Protein AF-A0A2K3KIL2-F1 (afdb_monomer)

Secondary structure (DSSP, 8-state):
-HHHHHHHHHHHHHHHHS--TT--SS---PPPEEEEES-HHHHHHHHHHHHHTT-STTS-EEEEE-BTTB-SSPTT-EEEEEEES-GGGSS-HHHHHHHHHHHEEEEEEEEEE-PPPP--GGGS--

Foldseek 3Di:
DVVLVVVVVVVVVVVVVDDDPDDPPPPPPQAADEDEDQDVVVLVVVVVVCVVVVHCPVVNYHYYNDALLDDPAAFQQDLEDEDAQCLVVHPDSVSNVVSRNRNHHVNRYYYYHHDDDDPDPVPPVD

Sequence (126 aa):
GDVAFRILDNINRVKQRGLPDGFNDALESETRIYVCDINPNMLNVGKQRAAAKGYGEDGSLVWVEGNAESLSFQNESMDGYTIAFGIRNVTHIEKVLSEAHRVLKHGGRFLCLELSHVSLPIFKEL

Nearest PDB structures (foldseek):
  2yr0-assembly2_B  TM=9.482E-01  e=9.061E-05  Thermus thermophilus HB8
  1vl5-assembly4_D  TM=9.258E-01  e=1.415E-04  Halalkalibacterium halodurans C-125
  5fcd-assembly1_A  TM=8.485E-01  e=4.449E-04  Escherichia coli
  5fcd-assembly2_B  TM=8.556E-01  e=6.117E-04  Escherichia coli
  3dlc-assembly1_A  TM=9.142E-01  e=2.050E-03  Methanococcus maripaludis

pLDDT: mean 88.23, std 14.02, range [46.03, 98.69]

Solvent-accessible surface area (backbone atoms only — not comparable to full-atom values): 7834 Å² total; per-residue (Å²): 95,71,69,59,53,5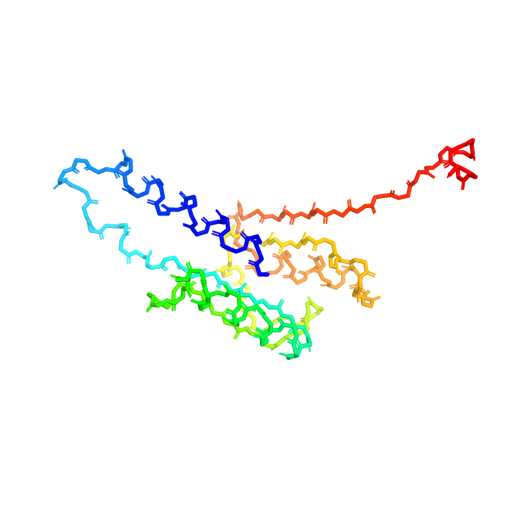5,52,50,54,52,52,55,52,48,57,75,70,63,77,75,100,78,72,71,89,82,71,73,71,78,66,74,45,78,48,70,36,71,46,64,67,59,50,52,56,37,52,53,56,29,55,77,69,72,47,50,86,86,60,35,54,43,80,39,78,39,45,66,63,61,57,99,62,56,68,51,67,31,66,63,46,78,45,66,76,46,65,85,78,49,94,51,55,68,41,30,54,50,39,53,56,44,26,30,26,92,92,35,46,80,46,78,46,72,90,78,83,74,84,52,74,85,66,67,81,112

Structure (mmCIF, N/CA/C/O backbone):
data_AF-A0A2K3KIL2-F1
#
_entry.id   AF-A0A2K3KIL2-F1
#
loop_
_atom_site.group_PDB
_atom_site.id
_atom_site.type_symbol
_atom_site.label_atom_id
_atom_site.label_alt_id
_atom_site.label_comp_id
_atom_site.label_asym_id
_atom_site.label_entity_id
_atom_site.label_seq_id
_atom_site.pdbx_PDB_ins_code
_atom_site.Cartn_x
_atom_site.Cartn_y
_atom_site.Cartn_z
_atom_site.occupancy
_atom_site.B_iso_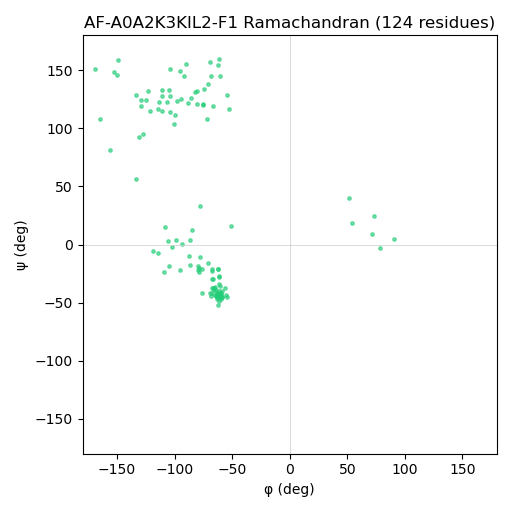or_equiv
_atom_site.auth_seq_id
_atom_site.auth_comp_id
_atom_site.auth_asym_id
_atom_site.auth_atom_id
_atom_site.pdbx_PDB_model_num
ATOM 1 N N . GLY A 1 1 ? -3.772 -3.758 -4.779 1.00 78.75 1 GLY A N 1
ATOM 2 C CA . GLY A 1 1 ? -5.123 -4.351 -4.706 1.00 78.75 1 GLY A CA 1
ATOM 3 C C . GLY A 1 1 ? -5.143 -5.606 -3.855 1.00 78.75 1 GLY A C 1
ATOM 4 O O . GLY A 1 1 ? -5.579 -5.542 -2.719 1.00 78.75 1 GLY A O 1
ATOM 5 N N . ASP A 1 2 ? -4.630 -6.730 -4.357 1.00 88.56 2 ASP A N 1
ATOM 6 C CA . ASP A 1 2 ? -4.844 -8.039 -3.711 1.00 88.56 2 ASP A CA 1
ATOM 7 C C . ASP A 1 2 ? -4.291 -8.165 -2.280 1.00 88.56 2 ASP A C 1
ATOM 9 O O . ASP A 1 2 ? -4.927 -8.797 -1.439 1.00 88.56 2 ASP A O 1
ATOM 13 N N . VAL A 1 3 ? -3.160 -7.518 -1.967 1.00 93.06 3 VAL A N 1
ATOM 14 C CA . VAL A 1 3 ? -2.632 -7.456 -0.589 1.00 93.06 3 VAL A CA 1
ATOM 15 C C . VAL A 1 3 ? -3.641 -6.799 0.361 1.00 93.06 3 VAL A C 1
ATOM 17 O O . VAL A 1 3 ? -3.889 -7.328 1.440 1.00 93.06 3 VAL A O 1
ATOM 20 N N . ALA A 1 4 ? -4.285 -5.704 -0.059 1.00 93.81 4 ALA A N 1
ATOM 21 C CA . ALA A 1 4 ? -5.291 -5.008 0.745 1.00 93.81 4 ALA A CA 1
ATOM 22 C C . ALA A 1 4 ? -6.507 -5.900 1.034 1.00 93.81 4 ALA A C 1
ATOM 24 O O . ALA A 1 4 ? -6.968 -5.951 2.170 1.00 93.81 4 ALA A O 1
ATOM 25 N N . PHE A 1 5 ? -6.973 -6.662 0.039 1.00 94.06 5 PHE A N 1
ATOM 26 C CA . PHE A 1 5 ? -8.083 -7.608 0.210 1.00 94.06 5 PHE A CA 1
ATOM 27 C C . PHE A 1 5 ? -7.749 -8.687 1.246 1.00 94.06 5 PHE A C 1
ATOM 29 O O . PHE A 1 5 ? -8.534 -8.943 2.151 1.00 94.06 5 PHE A O 1
ATOM 36 N N . ARG A 1 6 ? -6.541 -9.262 1.178 1.00 93.19 6 ARG A N 1
ATOM 37 C CA . ARG A 1 6 ? -6.082 -10.276 2.142 1.00 93.19 6 ARG A CA 1
ATOM 38 C C . ARG A 1 6 ? -5.927 -9.725 3.558 1.00 93.19 6 ARG A C 1
ATOM 40 O O . ARG A 1 6 ? -6.209 -10.438 4.518 1.00 93.19 6 ARG A O 1
ATOM 47 N N . ILE A 1 7 ? -5.469 -8.480 3.692 1.00 91.94 7 ILE A N 1
ATOM 48 C CA . ILE A 1 7 ? -5.398 -7.800 4.990 1.00 91.94 7 ILE A CA 1
ATOM 49 C C . ILE A 1 7 ? -6.811 -7.632 5.556 1.00 91.94 7 ILE A C 1
ATOM 51 O O . ILE A 1 7 ? -7.042 -7.994 6.708 1.00 91.94 7 ILE A O 1
ATOM 55 N N . LEU A 1 8 ? -7.757 -7.162 4.742 1.00 90.62 8 LEU A N 1
ATOM 56 C CA . LEU A 1 8 ? -9.147 -6.966 5.148 1.00 90.62 8 LEU A CA 1
ATOM 57 C C . LEU A 1 8 ? -9.827 -8.281 5.559 1.00 90.62 8 LEU A C 1
ATOM 59 O O . LEU A 1 8 ? -10.420 -8.346 6.634 1.00 90.62 8 LEU A O 1
ATOM 63 N N . ASP A 1 9 ? -9.659 -9.353 4.778 1.00 91.25 9 ASP A N 1
ATOM 64 C CA . ASP A 1 9 ? -10.141 -10.698 5.126 1.00 91.25 9 ASP A CA 1
ATOM 65 C C . ASP A 1 9 ? -9.625 -11.141 6.499 1.00 91.25 9 ASP A C 1
ATOM 67 O O . ASP A 1 9 ? -10.365 -11.687 7.319 1.00 91.25 9 ASP A O 1
ATOM 71 N N . ASN A 1 10 ? -8.333 -10.917 6.755 1.00 89.81 10 ASN A N 1
ATOM 72 C CA . ASN A 1 10 ? -7.709 -11.315 8.007 1.00 89.81 10 ASN A CA 1
ATOM 73 C C . ASN A 1 10 ? -8.252 -10.504 9.189 1.00 89.81 10 ASN A C 1
ATOM 75 O O . ASN A 1 10 ? -8.541 -11.078 10.236 1.00 89.81 10 ASN A O 1
ATOM 79 N N . ILE A 1 11 ? -8.445 -9.195 9.017 1.00 87.00 11 ILE A N 1
ATOM 80 C CA . ILE A 1 11 ? -9.036 -8.325 10.042 1.00 87.00 11 ILE A CA 1
ATOM 81 C C . ILE A 1 11 ? -10.462 -8.775 10.364 1.00 87.00 11 ILE A C 1
ATOM 83 O O . ILE A 1 11 ? -10.781 -8.994 11.532 1.00 87.00 11 ILE A O 1
ATOM 87 N N . ASN A 1 12 ? -11.291 -9.006 9.345 1.00 85.50 12 ASN A N 1
ATOM 88 C CA . ASN A 1 12 ? -12.669 -9.463 9.524 1.00 85.50 12 ASN A CA 1
ATOM 89 C C . ASN A 1 12 ? -12.728 -10.830 10.219 1.00 85.50 12 ASN A C 1
ATOM 91 O O . ASN A 1 12 ? -13.530 -11.037 11.129 1.00 85.50 12 ASN A O 1
ATOM 95 N N . ARG A 1 13 ? -11.818 -11.745 9.871 1.00 86.69 13 ARG A N 1
ATOM 96 C CA . ARG A 1 13 ? -11.691 -13.048 10.534 1.00 86.69 13 ARG A CA 1
ATOM 97 C C . ARG A 1 13 ? -11.278 -12.928 12.002 1.00 86.69 13 ARG A C 1
ATOM 99 O O . ARG A 1 13 ? -11.747 -13.714 12.820 1.00 86.69 13 ARG A O 1
ATOM 106 N N . VAL A 1 14 ? -10.382 -12.001 12.343 1.00 83.25 14 VAL A N 1
ATOM 107 C CA . VAL A 1 14 ? -9.965 -11.763 13.736 1.00 83.25 14 VAL A CA 1
ATOM 108 C C . VAL A 1 14 ? -11.116 -11.163 14.542 1.00 83.25 14 VAL A C 1
ATOM 110 O O . VAL A 1 14 ? -11.402 -11.679 15.621 1.00 83.25 14 VAL A O 1
ATOM 113 N N . LYS A 1 15 ? -11.837 -10.174 13.992 1.00 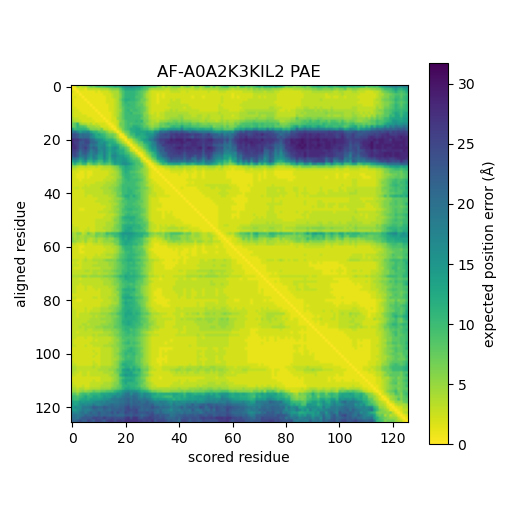79.25 15 LYS A N 1
ATOM 114 C CA . LYS A 1 15 ? -13.045 -9.601 14.614 1.00 79.25 15 LYS A CA 1
ATOM 115 C C . LYS A 1 15 ? -14.095 -10.673 14.922 1.00 79.25 15 LYS A C 1
ATOM 117 O O . LYS A 1 15 ? -14.621 -10.715 16.024 1.00 79.25 15 LYS A O 1
ATOM 122 N N . GLN A 1 16 ? -14.336 -11.600 13.992 1.00 75.31 16 GLN A N 1
ATOM 123 C CA . GLN A 1 16 ? -15.279 -12.711 14.189 1.00 75.31 16 GLN A CA 1
ATOM 124 C C . GLN A 1 16 ? -14.834 -13.740 15.243 1.00 75.31 16 GLN A C 1
ATOM 126 O O . GLN A 1 16 ? -15.659 -14.502 15.740 1.00 75.31 16 GLN A O 1
ATOM 131 N N . ARG A 1 17 ? -13.535 -13.820 15.556 1.00 73.31 17 ARG A N 1
ATOM 132 C CA . ARG A 1 17 ? -12.970 -14.824 16.476 1.00 73.31 17 ARG A CA 1
ATOM 133 C C . ARG A 1 17 ? -12.823 -14.343 17.909 1.00 73.31 17 ARG A C 1
ATOM 135 O O . ARG A 1 17 ? -12.708 -15.180 18.800 1.00 73.31 17 ARG A O 1
ATOM 142 N N . GLY A 1 18 ? -12.773 -13.038 18.132 1.00 63.38 18 GLY A N 1
ATOM 143 C CA . GLY A 1 18 ? -12.582 -12.475 19.456 1.00 63.38 18 GLY A CA 1
ATOM 144 C C . GLY A 1 18 ? -13.602 -11.396 19.728 1.00 63.38 18 GLY A C 1
ATOM 145 O O . GLY A 1 18 ? -13.309 -10.257 19.410 1.00 63.38 18 GLY A O 1
ATOM 146 N N . LEU A 1 19 ? -14.737 -11.759 20.335 1.00 57.38 19 LEU A N 1
ATOM 147 C CA . LEU A 1 19 ? -15.476 -10.913 21.281 1.00 57.38 19 LEU A CA 1
ATOM 148 C C . LEU A 1 19 ? -16.513 -11.750 22.065 1.00 57.38 19 LEU A C 1
ATOM 150 O O . LEU A 1 19 ? -17.526 -12.163 21.506 1.00 57.38 19 LEU A O 1
ATOM 154 N N . PRO A 1 20 ? -16.276 -12.011 23.366 1.00 53.78 20 PRO A N 1
ATOM 155 C CA . PRO A 1 20 ? -17.319 -12.013 24.389 1.00 53.78 20 PRO A CA 1
ATOM 156 C C . PRO A 1 20 ? -17.835 -10.572 24.588 1.00 53.78 20 PRO A C 1
ATOM 158 O O . PRO A 1 20 ? -17.037 -9.639 24.528 1.00 53.78 20 PRO A O 1
ATOM 161 N N . ASP A 1 21 ? -19.133 -10.412 24.861 1.00 52.56 21 ASP A N 1
ATOM 162 C CA . ASP A 1 21 ? -19.973 -9.186 24.913 1.00 52.56 21 ASP A CA 1
ATOM 163 C C . ASP A 1 21 ? -19.502 -7.954 25.751 1.00 52.56 21 ASP A C 1
ATOM 165 O O . ASP A 1 21 ? -20.305 -7.077 26.056 1.00 52.56 21 ASP A O 1
ATOM 169 N N . GLY A 1 22 ? -18.235 -7.827 26.166 1.00 50.28 22 GLY A N 1
ATOM 170 C CA . GLY A 1 22 ? -17.832 -6.906 27.248 1.00 50.28 22 GLY A CA 1
ATOM 171 C C . GLY A 1 22 ? -16.847 -5.767 26.943 1.00 50.28 22 GLY A C 1
ATOM 172 O O . GLY A 1 22 ? -16.600 -4.966 27.838 1.00 50.28 22 GLY A O 1
ATOM 173 N N . PHE A 1 23 ? -16.258 -5.666 25.746 1.00 50.88 23 PHE A N 1
ATOM 174 C CA . PHE A 1 23 ? -15.209 -4.669 25.438 1.00 50.88 23 PHE A CA 1
ATOM 175 C C . PHE A 1 23 ? -15.466 -3.950 24.102 1.00 50.88 23 PHE A C 1
ATOM 177 O O . PHE A 1 23 ? -14.632 -3.979 23.201 1.00 50.88 23 PHE A O 1
ATOM 184 N N . ASN A 1 24 ? -16.635 -3.323 23.950 1.00 50.50 24 ASN A N 1
ATOM 185 C CA . ASN A 1 24 ? -17.027 -2.703 22.676 1.00 50.50 24 ASN A CA 1
ATOM 186 C C . ASN A 1 24 ? -16.537 -1.257 22.467 1.00 50.50 24 ASN A C 1
ATOM 188 O O . ASN A 1 24 ? -16.453 -0.837 21.326 1.00 50.50 24 ASN A O 1
ATOM 192 N N . ASP A 1 25 ? -16.115 -0.514 23.495 1.00 46.03 25 ASP A N 1
ATOM 193 C CA . ASP A 1 25 ? -15.958 0.953 23.359 1.00 46.03 25 ASP A CA 1
ATOM 194 C C . ASP A 1 25 ? -14.597 1.455 22.821 1.00 46.03 25 ASP A C 1
ATOM 196 O O . ASP A 1 25 ? -14.447 2.632 22.509 1.00 46.03 25 ASP A O 1
ATOM 200 N N . ALA A 1 26 ? -13.575 0.597 22.702 1.00 47.28 26 ALA A N 1
ATOM 201 C CA . ALA A 1 26 ? -12.229 1.013 22.257 1.00 47.28 26 ALA A CA 1
ATOM 202 C C . ALA A 1 26 ? -11.795 0.423 20.902 1.00 47.28 26 ALA A C 1
ATOM 204 O O . ALA A 1 26 ? -10.750 0.799 20.369 1.00 47.28 26 ALA A O 1
ATOM 205 N N . LEU A 1 27 ? -12.581 -0.503 20.341 1.00 49.25 27 LEU A N 1
ATOM 206 C CA . LEU A 1 27 ? -12.267 -1.227 19.103 1.00 49.25 27 LEU A CA 1
ATOM 207 C C . LEU A 1 27 ? -13.136 -0.785 17.910 1.00 49.25 27 LEU A C 1
ATOM 209 O O . LEU A 1 27 ? -13.182 -1.471 16.890 1.00 49.25 27 LEU A O 1
ATOM 213 N N . GLU A 1 28 ? -13.814 0.358 18.026 1.00 48.22 28 GLU A N 1
ATOM 214 C CA . GLU A 1 28 ? -14.653 0.939 16.968 1.00 48.22 28 GLU A CA 1
ATOM 215 C C . GLU A 1 28 ? -13.866 1.797 15.966 1.00 48.22 28 GLU A C 1
ATOM 217 O O . GLU A 1 28 ? -14.455 2.518 15.162 1.00 48.22 28 GLU A O 1
ATOM 222 N N . SER A 1 29 ? -12.528 1.747 15.962 1.00 57.50 29 SER A N 1
ATOM 223 C CA . SER A 1 29 ? -11.798 2.387 14.869 1.00 57.50 29 SER A CA 1
ATOM 224 C C . SER A 1 29 ? -11.989 1.568 13.590 1.00 57.50 29 SER A C 1
ATOM 226 O O . SER A 1 29 ? -11.485 0.451 13.428 1.00 57.50 29 SER A O 1
ATOM 228 N N . GLU A 1 30 ? -12.771 2.121 12.662 1.00 76.50 30 GLU A N 1
ATOM 229 C CA . GLU A 1 30 ? -12.876 1.598 11.304 1.00 76.50 30 GLU A CA 1
ATOM 230 C C . GLU A 1 30 ? -11.472 1.471 10.710 1.00 76.50 30 GLU A C 1
ATOM 232 O O . GLU A 1 30 ? -10.738 2.452 10.549 1.00 76.50 30 GLU A O 1
ATOM 237 N N . THR A 1 31 ? -11.074 0.238 10.396 1.00 86.56 31 THR A N 1
ATOM 238 C CA . THR A 1 31 ? -9.801 -0.003 9.727 1.00 86.56 31 THR A CA 1
ATOM 239 C C . THR A 1 31 ? -9.875 0.583 8.324 1.00 86.56 31 THR A C 1
ATOM 241 O O . THR A 1 31 ? -10.674 0.138 7.503 1.00 86.56 31 THR A O 1
ATOM 244 N N . ARG A 1 32 ? -8.994 1.540 8.035 1.00 93.00 32 ARG A N 1
ATOM 245 C CA . ARG A 1 32 ? -8.815 2.098 6.695 1.00 93.00 32 ARG A CA 1
ATOM 246 C C . ARG A 1 32 ? -7.554 1.548 6.049 1.00 93.00 32 ARG A C 1
ATOM 248 O O . ARG A 1 32 ? -6.470 1.627 6.620 1.00 93.00 32 ARG A O 1
ATOM 255 N N . ILE A 1 33 ? -7.695 1.025 4.838 1.00 95.56 33 ILE A N 1
ATOM 256 C CA . ILE A 1 33 ? -6.595 0.568 3.996 1.00 95.56 33 ILE A CA 1
ATOM 257 C C . ILE A 1 33 ? -6.544 1.464 2.763 1.00 95.56 33 ILE A C 1
ATOM 259 O O . ILE A 1 33 ? -7.466 1.481 1.946 1.00 95.56 33 ILE A O 1
ATOM 263 N N . TYR A 1 34 ? -5.440 2.192 2.618 1.00 96.94 34 TYR A N 1
ATOM 264 C CA . TYR A 1 34 ? -5.193 3.044 1.463 1.00 96.94 34 TYR A CA 1
ATOM 265 C C . TYR A 1 34 ? -4.507 2.236 0.359 1.00 96.94 34 TYR A C 1
ATOM 267 O O . TYR A 1 34 ? -3.427 1.679 0.553 1.00 96.94 34 TYR A O 1
ATOM 275 N N . VAL A 1 35 ? -5.130 2.171 -0.815 1.00 97.25 35 VAL A N 1
ATOM 276 C CA . VAL A 1 35 ? -4.555 1.590 -2.028 1.00 97.25 35 VAL A CA 1
ATOM 277 C C . VAL A 1 35 ? -4.063 2.734 -2.907 1.00 97.25 35 VAL A C 1
ATOM 279 O O . VAL A 1 35 ? -4.870 3.426 -3.526 1.00 97.25 35 VAL A O 1
ATOM 282 N N . CYS A 1 36 ? -2.744 2.928 -2.925 1.00 97.00 36 CYS A N 1
ATOM 283 C CA . CYS A 1 36 ? -2.073 4.001 -3.654 1.00 97.00 36 CYS A CA 1
ATOM 284 C C . CYS A 1 36 ? -1.389 3.466 -4.922 1.00 97.00 36 CYS A C 1
ATOM 286 O O . CYS A 1 36 ? -0.694 2.451 -4.853 1.00 97.00 36 CYS A O 1
ATOM 288 N N . ASP A 1 37 ? -1.583 4.134 -6.058 1.00 96.94 37 ASP A N 1
ATOM 289 C CA . ASP A 1 37 ? -0.884 3.863 -7.321 1.00 96.94 37 ASP A CA 1
ATOM 290 C C . ASP A 1 37 ? -0.771 5.167 -8.129 1.00 96.94 37 ASP A C 1
ATOM 292 O O . ASP A 1 37 ? -1.673 6.004 -8.076 1.00 96.94 37 ASP A O 1
ATOM 296 N N . ILE A 1 38 ? 0.314 5.350 -8.883 1.00 96.50 38 ILE A N 1
ATOM 297 C CA . ILE A 1 38 ? 0.501 6.530 -9.745 1.00 96.50 38 ILE A CA 1
ATOM 298 C C . ILE A 1 38 ? -0.348 6.443 -11.020 1.00 96.50 38 ILE A C 1
ATOM 300 O O . ILE A 1 38 ? -0.606 7.450 -11.671 1.00 96.50 38 ILE A O 1
ATOM 3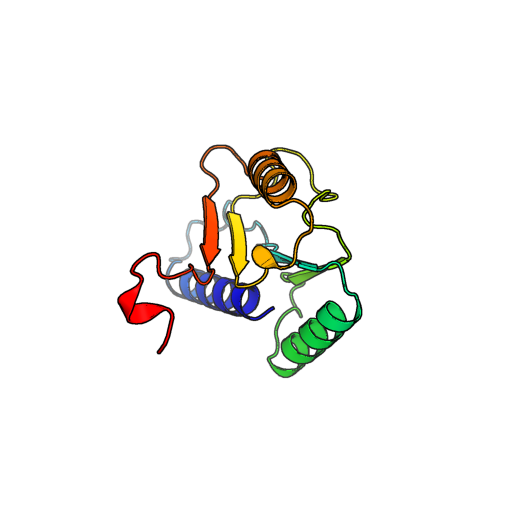04 N N . ASN A 1 39 ? -0.764 5.235 -11.407 1.00 96.19 39 ASN A N 1
ATOM 305 C CA . ASN A 1 39 ? -1.523 4.990 -12.619 1.00 96.19 39 ASN A CA 1
ATOM 306 C C . ASN A 1 39 ? -3.026 4.845 -12.305 1.00 96.19 39 ASN A C 1
ATOM 308 O O . ASN A 1 39 ? -3.450 3.809 -11.771 1.00 96.19 39 ASN A O 1
ATOM 312 N N . PRO A 1 40 ? -3.877 5.800 -12.723 1.00 97.00 40 PRO A N 1
ATOM 313 C CA . PRO A 1 40 ? -5.316 5.736 -12.461 1.00 97.00 40 PRO A CA 1
ATOM 314 C C . PRO A 1 40 ? -5.994 4.511 -13.092 1.00 97.00 40 PRO A C 1
ATOM 316 O O . PRO A 1 40 ? -6.979 3.996 -12.555 1.00 97.00 40 PRO A O 1
ATOM 319 N N . ASN A 1 41 ? -5.452 3.971 -14.190 1.00 97.56 41 ASN A N 1
ATOM 320 C CA . ASN A 1 41 ? -5.987 2.754 -14.805 1.00 97.56 41 ASN A CA 1
ATOM 321 C C . ASN A 1 41 ? -5.822 1.537 -13.885 1.00 97.56 41 ASN A C 1
ATOM 323 O O . ASN A 1 41 ? -6.730 0.710 -13.790 1.00 97.56 41 ASN A O 1
ATOM 327 N N . MET A 1 42 ? -4.704 1.449 -13.157 1.00 95.19 42 MET A N 1
ATOM 328 C CA . MET A 1 42 ? -4.465 0.364 -12.200 1.00 95.19 42 MET A CA 1
ATOM 329 C C . MET A 1 42 ? -5.413 0.450 -11.004 1.00 95.19 42 MET A C 1
ATOM 331 O O . MET A 1 42 ? -5.934 -0.576 -10.554 1.00 95.19 42 MET A O 1
ATOM 335 N N . LEU A 1 43 ? -5.721 1.665 -10.540 1.00 97.06 43 LEU A N 1
ATOM 336 C CA . LEU A 1 43 ? -6.740 1.887 -9.513 1.00 97.06 43 LEU A CA 1
ATOM 337 C C . LEU A 1 43 ? -8.127 1.460 -9.999 1.00 97.06 43 LEU A C 1
ATOM 339 O O . LEU A 1 43 ? -8.842 0.787 -9.262 1.00 97.06 43 LEU A O 1
ATOM 343 N N . ASN A 1 44 ? -8.501 1.788 -11.237 1.00 97.44 44 ASN A N 1
ATOM 344 C CA . ASN A 1 44 ? -9.794 1.395 -11.804 1.00 97.44 44 ASN A CA 1
ATOM 345 C C . ASN A 1 44 ? -9.941 -0.128 -11.914 1.00 97.44 44 ASN A C 1
ATOM 347 O O . ASN A 1 44 ? -10.963 -0.673 -11.496 1.00 97.44 44 ASN A O 1
ATOM 351 N N . VAL A 1 45 ? -8.906 -0.831 -12.385 1.00 96.81 45 VAL A N 1
ATOM 352 C CA . VAL A 1 45 ? -8.883 -2.304 -12.391 1.00 96.81 45 VAL A CA 1
ATOM 353 C C . VAL A 1 45 ? -9.012 -2.853 -10.966 1.00 96.81 45 VAL A C 1
ATOM 355 O O . VAL A 1 45 ? -9.758 -3.804 -10.726 1.00 96.81 45 VAL A O 1
ATOM 358 N N . GLY A 1 46 ? -8.319 -2.246 -10.000 1.00 96.19 46 GLY A N 1
ATOM 359 C CA . GLY A 1 46 ? -8.422 -2.601 -8.588 1.00 96.19 46 GLY A CA 1
ATOM 360 C C . GLY A 1 46 ? -9.838 -2.440 -8.031 1.00 96.19 46 GLY A C 1
ATOM 361 O O . GLY A 1 46 ? -10.345 -3.371 -7.406 1.00 96.19 46 GLY A O 1
ATOM 362 N N . LYS A 1 47 ? -10.492 -1.305 -8.303 1.00 96.50 47 LYS A N 1
ATOM 363 C CA . LYS A 1 47 ? -11.875 -1.009 -7.896 1.00 96.50 47 LYS A CA 1
ATOM 364 C C . LYS A 1 47 ? -12.867 -2.007 -8.486 1.00 96.50 47 LYS A C 1
ATOM 366 O O . LYS A 1 47 ? -13.700 -2.534 -7.758 1.00 96.50 47 LYS A O 1
ATOM 371 N N . GLN A 1 48 ? -12.744 -2.328 -9.775 1.00 96.31 48 GLN A N 1
ATOM 372 C CA . GLN A 1 48 ? -13.592 -3.333 -10.427 1.00 96.31 48 GLN A CA 1
ATOM 373 C C . GLN A 1 48 ? -13.439 -4.714 -9.777 1.00 96.31 48 GLN A C 1
ATOM 375 O O . GLN A 1 48 ? -14.432 -5.386 -9.509 1.00 96.31 48 GLN A O 1
ATOM 380 N N . ARG A 1 49 ? -12.202 -5.130 -9.465 1.00 96.38 49 ARG A N 1
ATOM 381 C CA . ARG A 1 49 ? -11.938 -6.395 -8.757 1.00 96.38 49 ARG A CA 1
ATOM 382 C C . ARG A 1 49 ? -12.465 -6.392 -7.325 1.00 96.38 49 ARG A C 1
ATOM 384 O O . ARG A 1 49 ? -12.915 -7.436 -6.867 1.00 96.38 49 ARG A O 1
ATOM 391 N N . ALA A 1 50 ? -12.380 -5.258 -6.631 1.00 95.69 50 ALA A N 1
ATOM 392 C CA . ALA A 1 50 ? -12.934 -5.097 -5.292 1.00 95.69 50 ALA A CA 1
ATOM 393 C C . ALA A 1 50 ? -14.456 -5.278 -5.318 1.00 95.69 50 ALA A C 1
ATOM 395 O O . ALA A 1 50 ? -14.964 -6.157 -4.629 1.00 95.69 50 ALA A O 1
ATOM 396 N N . ALA A 1 51 ? -15.147 -4.553 -6.203 1.00 94.38 51 ALA A N 1
ATOM 397 C CA . ALA A 1 51 ? -16.595 -4.647 -6.378 1.00 94.38 51 ALA A CA 1
ATOM 398 C C . ALA A 1 51 ? -17.045 -6.070 -6.747 1.00 94.38 51 ALA A C 1
ATOM 400 O O . ALA A 1 51 ? -17.953 -6.613 -6.130 1.00 94.38 51 ALA A O 1
ATOM 401 N N . ALA A 1 52 ? -16.357 -6.725 -7.688 1.00 95.25 52 ALA A N 1
ATOM 402 C CA .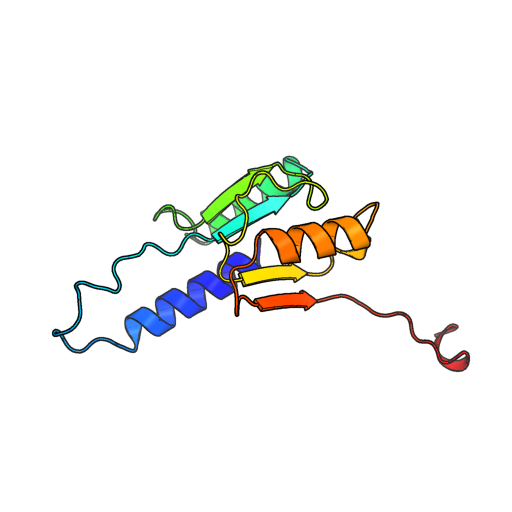 ALA A 1 52 ? -16.676 -8.097 -8.094 1.00 95.25 52 ALA A CA 1
ATOM 403 C C . ALA A 1 52 ? -16.523 -9.137 -6.965 1.00 95.25 52 ALA A C 1
ATOM 405 O O . ALA A 1 52 ? -17.084 -10.227 -7.057 1.00 95.25 52 ALA A O 1
ATOM 406 N N . LYS A 1 53 ? -15.748 -8.826 -5.921 1.00 92.81 53 LYS A N 1
ATOM 407 C CA . LYS A 1 53 ? -15.513 -9.692 -4.757 1.00 92.81 53 LYS A CA 1
ATOM 408 C C . LYS A 1 53 ? -16.254 -9.222 -3.495 1.00 92.81 53 LYS A C 1
ATOM 410 O O . LYS A 1 53 ? -16.073 -9.840 -2.451 1.00 92.81 53 LYS A O 1
ATOM 415 N N . GLY A 1 54 ? -17.056 -8.157 -3.578 1.00 91.75 54 GLY A N 1
ATOM 416 C CA . GLY A 1 54 ? -17.784 -7.591 -2.436 1.00 91.75 54 GLY A CA 1
ATOM 417 C C . GLY A 1 54 ? -16.909 -6.824 -1.437 1.00 91.75 54 GLY A C 1
ATOM 418 O O . GLY A 1 54 ? -17.259 -6.725 -0.267 1.00 91.75 54 GLY A O 1
ATOM 419 N N . TYR A 1 55 ? -15.751 -6.305 -1.857 1.00 91.12 55 TYR A N 1
ATOM 420 C CA . TYR A 1 55 ? -14.904 -5.461 -1.008 1.00 91.12 55 TYR A CA 1
ATOM 421 C C . TYR A 1 55 ? -15.219 -3.971 -1.179 1.00 91.12 55 TYR A C 1
ATOM 423 O O . TYR A 1 55 ? -15.424 -3.501 -2.299 1.00 91.12 55 TYR A O 1
ATOM 431 N N . GLY A 1 56 ? -15.110 -3.209 -0.086 1.00 80.19 56 GLY A N 1
ATOM 432 C CA . GLY A 1 56 ? -15.156 -1.744 -0.088 1.00 80.19 56 GLY A CA 1
ATOM 433 C C . GLY A 1 56 ? -16.544 -1.120 0.085 1.00 80.19 56 GLY A C 1
ATOM 434 O O . GLY A 1 56 ? -16.645 0.102 0.024 1.00 80.19 56 GLY A O 1
ATOM 435 N N . GLU A 1 57 ? -17.589 -1.920 0.318 1.00 83.25 57 GLU A N 1
ATOM 436 C CA . GLU A 1 57 ? -18.945 -1.425 0.622 1.00 83.25 57 GLU A CA 1
ATOM 437 C C . GLU A 1 57 ? -19.019 -0.695 1.974 1.00 83.25 57 GLU A C 1
ATOM 439 O O . GLU A 1 57 ? -19.790 0.246 2.130 1.00 83.25 57 GLU A O 1
ATOM 444 N N . ASP A 1 58 ? -18.173 -1.088 2.926 1.00 85.81 58 ASP A N 1
ATOM 445 C CA . ASP A 1 58 ? -18.049 -0.512 4.271 1.00 85.81 58 ASP A CA 1
ATOM 446 C C . ASP A 1 58 ? -17.098 0.701 4.334 1.00 85.81 58 ASP A C 1
ATOM 448 O O . ASP A 1 58 ? -16.811 1.218 5.409 1.00 85.81 58 ASP A O 1
ATOM 452 N N . GLY A 1 59 ? -16.566 1.151 3.191 1.00 87.25 59 GLY A N 1
ATOM 453 C CA . GLY A 1 59 ? -15.615 2.263 3.135 1.00 87.25 59 GLY A CA 1
ATOM 454 C C . GLY A 1 59 ? -14.214 1.944 3.675 1.00 87.25 59 GLY A C 1
ATOM 455 O O . GLY A 1 59 ? -13.387 2.854 3.781 1.00 87.25 59 GLY A O 1
ATOM 456 N N . SER A 1 60 ? -13.897 0.677 3.970 1.00 91.00 60 SER A N 1
ATOM 457 C CA . SER A 1 60 ? -12.588 0.277 4.503 1.00 91.00 60 SER A CA 1
ATOM 458 C C . SER A 1 60 ? -11.443 0.449 3.494 1.00 91.00 60 SER A C 1
ATOM 460 O O . SER A 1 60 ? -10.278 0.532 3.884 1.00 91.00 60 SER A O 1
ATOM 462 N N . LEU A 1 61 ? -11.750 0.473 2.191 1.00 94.62 61 LEU A N 1
ATOM 463 C CA . LEU A 1 61 ? -10.783 0.622 1.102 1.00 94.62 61 LEU A CA 1
ATOM 464 C C . LEU A 1 61 ? -10.827 2.035 0.519 1.00 94.62 61 LEU A C 1
ATOM 466 O O . LEU A 1 61 ? -11.790 2.418 -0.145 1.00 94.62 61 LEU A O 1
ATOM 470 N N . VAL A 1 62 ? -9.737 2.779 0.688 1.00 95.88 62 VAL A N 1
ATOM 471 C CA . VAL A 1 62 ? -9.579 4.130 0.142 1.00 95.88 62 VAL A CA 1
ATOM 472 C C . VAL A 1 62 ? -8.609 4.084 -1.031 1.00 95.88 62 VAL A C 1
ATOM 474 O O . VAL A 1 62 ? -7.468 3.659 -0.887 1.00 95.88 62 VAL A O 1
ATOM 477 N N . TRP A 1 63 ? -9.048 4.523 -2.207 1.00 96.81 63 TRP A N 1
ATOM 478 C CA . TRP A 1 63 ? -8.235 4.502 -3.425 1.00 96.81 63 TRP A CA 1
ATOM 479 C C . TRP A 1 63 ? -7.613 5.873 -3.661 1.00 96.81 63 TRP A C 1
ATOM 481 O O . TRP A 1 63 ? -8.342 6.858 -3.766 1.00 96.81 63 TRP A O 1
ATOM 491 N N . VAL A 1 64 ? -6.289 5.928 -3.769 1.00 97.19 64 VAL A N 1
ATOM 492 C CA . VAL A 1 64 ? -5.525 7.174 -3.880 1.00 97.19 64 VAL A CA 1
ATOM 493 C C . VAL A 1 64 ? -4.659 7.118 -5.131 1.00 97.19 64 VAL A C 1
ATOM 495 O O . VAL A 1 64 ? -3.863 6.199 -5.299 1.00 97.19 64 VAL A O 1
ATOM 498 N N . GLU A 1 65 ? -4.812 8.100 -6.012 1.00 97.69 65 GLU A N 1
ATOM 499 C CA . GLU A 1 65 ? -3.825 8.339 -7.063 1.00 97.69 65 GLU A CA 1
ATOM 500 C C . GLU A 1 65 ? -2.664 9.121 -6.457 1.00 97.69 65 GLU A C 1
ATOM 502 O O . GLU A 1 65 ? -2.868 10.195 -5.890 1.00 97.69 65 GLU A O 1
ATOM 507 N N . GLY A 1 66 ? -1.456 8.565 -6.509 1.00 96.44 66 GLY A N 1
ATOM 508 C CA . GLY A 1 66 ? -0.318 9.170 -5.832 1.00 96.44 66 GLY A CA 1
ATOM 509 C C . GLY A 1 66 ? 1.023 8.560 -6.206 1.00 96.44 66 GLY A C 1
ATOM 510 O O . GLY A 1 66 ? 1.136 7.382 -6.540 1.00 96.44 66 GLY A O 1
ATOM 511 N N . ASN A 1 67 ? 2.066 9.385 -6.125 1.00 97.06 67 ASN A N 1
ATOM 512 C CA . ASN A 1 67 ? 3.440 8.946 -6.308 1.00 97.06 67 ASN A CA 1
ATOM 513 C C . ASN A 1 67 ? 4.000 8.428 -4.975 1.00 97.06 67 ASN A C 1
ATOM 515 O O . ASN A 1 67 ? 4.008 9.150 -3.981 1.00 97.06 67 ASN A O 1
ATOM 519 N N . ALA A 1 68 ? 4.518 7.199 -4.956 1.00 96.75 68 ALA A N 1
ATOM 520 C CA . ALA A 1 68 ? 5.144 6.620 -3.768 1.00 96.75 68 ALA A CA 1
ATOM 521 C C . ALA A 1 68 ? 6.395 7.388 -3.295 1.00 96.75 68 ALA A C 1
ATOM 523 O O . ALA A 1 68 ? 6.766 7.276 -2.131 1.00 96.75 68 ALA A O 1
ATOM 524 N N . GLU A 1 69 ? 7.031 8.172 -4.173 1.00 97.62 69 GLU A N 1
ATOM 525 C CA . GLU A 1 69 ? 8.154 9.060 -3.836 1.00 97.62 69 GLU A CA 1
ATOM 526 C C . GLU A 1 69 ? 7.713 10.367 -3.153 1.00 97.62 69 GLU A C 1
ATOM 528 O O . GLU A 1 69 ? 8.562 11.120 -2.679 1.00 97.62 69 GLU A O 1
ATOM 533 N N . SER A 1 70 ? 6.411 10.673 -3.135 1.00 97.44 70 SER A N 1
ATOM 534 C CA . SER A 1 70 ? 5.849 11.873 -2.505 1.00 97.44 70 SER A CA 1
ATOM 535 C C . SER A 1 70 ? 4.379 11.644 -2.144 1.00 97.44 70 SER A C 1
ATOM 537 O O . SER A 1 70 ? 3.454 12.006 -2.874 1.00 97.44 70 SER A O 1
ATOM 539 N N . LEU A 1 71 ? 4.162 10.988 -1.009 1.00 97.12 71 LEU A N 1
ATOM 540 C CA . LEU A 1 71 ? 2.850 10.604 -0.519 1.00 97.12 71 LEU A CA 1
ATOM 541 C C . LEU A 1 71 ? 2.146 11.779 0.160 1.00 97.12 71 LEU A C 1
ATOM 543 O O . LEU A 1 71 ? 2.668 12.397 1.088 1.00 97.12 71 LEU A O 1
ATOM 547 N N . SER A 1 72 ? 0.884 12.002 -0.196 1.00 96.12 72 SER A N 1
ATOM 548 C CA . SER A 1 72 ? 0.011 12.998 0.445 1.00 96.12 72 SER A CA 1
ATOM 549 C C . SER A 1 72 ? -0.552 12.541 1.803 1.00 96.12 72 SER A C 1
ATOM 551 O O . SER A 1 72 ? -1.675 12.883 2.164 1.00 96.12 72 SER A O 1
ATOM 553 N N . PHE A 1 73 ? 0.215 11.752 2.559 1.00 97.38 73 PHE A N 1
ATOM 554 C CA . PHE A 1 73 ? -0.123 11.314 3.913 1.00 97.38 73 PHE A CA 1
ATOM 555 C C . PHE A 1 73 ? 0.683 12.092 4.950 1.00 97.38 73 PHE A C 1
ATOM 557 O O . PHE A 1 73 ? 1.808 12.524 4.688 1.00 97.3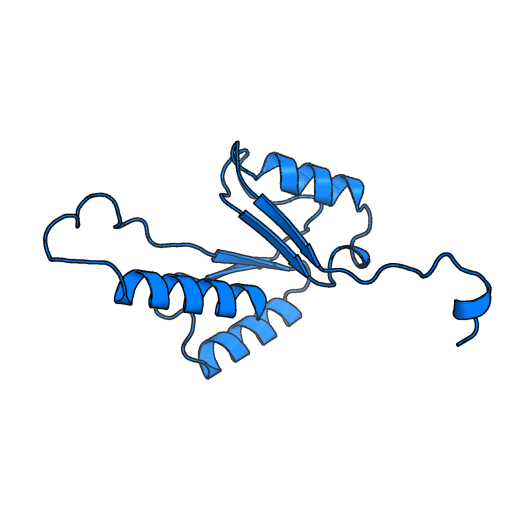8 73 PHE A O 1
ATOM 564 N N . GLN A 1 74 ? 0.114 12.259 6.141 1.00 97.81 74 GLN A N 1
ATOM 565 C CA . GLN A 1 74 ? 0.792 12.915 7.256 1.00 97.81 74 GLN A CA 1
ATOM 566 C C . GLN A 1 74 ? 1.939 12.052 7.794 1.00 97.81 74 GLN A C 1
ATOM 568 O O . GLN A 1 74 ? 1.952 10.830 7.617 1.00 97.81 74 GLN A O 1
ATOM 573 N N . ASN A 1 75 ? 2.898 12.694 8.459 1.00 98.44 75 ASN A N 1
ATOM 574 C CA . ASN A 1 75 ? 3.948 11.982 9.184 1.00 98.44 75 ASN A CA 1
ATOM 575 C C . ASN A 1 75 ? 3.317 11.105 10.272 1.00 98.44 75 ASN A C 1
ATOM 577 O O . ASN A 1 75 ? 2.315 11.508 10.859 1.00 98.44 75 ASN A O 1
ATOM 581 N N . GLU A 1 76 ? 3.902 9.935 10.534 1.00 98.19 76 GLU A N 1
ATOM 582 C CA . GLU A 1 76 ? 3.504 9.057 11.644 1.00 98.19 76 GLU A CA 1
ATOM 583 C C . GLU A 1 76 ? 1.990 8.763 11.680 1.00 98.19 76 GLU A C 1
ATOM 585 O O . GLU A 1 76 ? 1.354 8.732 12.730 1.00 98.19 76 GLU A O 1
ATOM 590 N N . SER A 1 77 ? 1.380 8.559 10.511 1.00 97.19 77 SER A N 1
ATOM 591 C CA . SER A 1 77 ? -0.069 8.370 10.367 1.00 97.19 77 SER A CA 1
ATOM 592 C C . SER A 1 77 ? -0.478 6.922 10.096 1.00 97.19 77 SER A C 1
ATOM 594 O O . SER A 1 77 ? -1.628 6.557 10.337 1.00 97.19 77 SER A O 1
ATOM 596 N N . MET A 1 78 ? 0.457 6.077 9.657 1.00 97.44 78 MET A N 1
ATOM 597 C CA . MET A 1 78 ? 0.201 4.710 9.207 1.00 97.44 78 MET A CA 1
ATOM 598 C C . MET A 1 78 ? 0.776 3.680 10.179 1.00 97.44 78 MET A C 1
ATOM 600 O O . MET A 1 78 ? 1.939 3.750 10.571 1.00 97.44 78 MET A O 1
ATOM 604 N N . ASP A 1 79 ? -0.020 2.671 10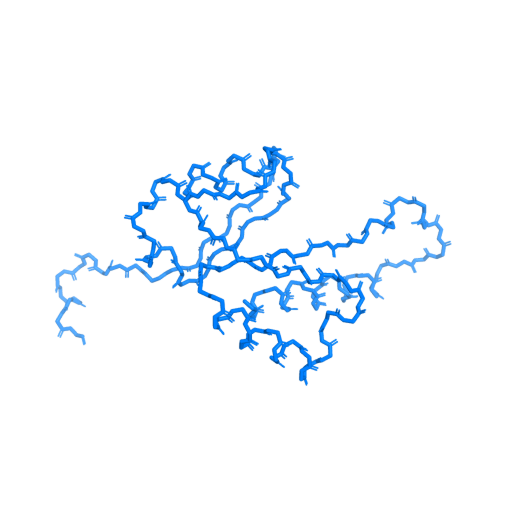.527 1.00 96.56 79 ASP A N 1
ATOM 605 C CA . ASP A 1 79 ? 0.429 1.538 11.350 1.00 96.56 79 ASP A CA 1
ATOM 606 C C . ASP A 1 79 ? 1.232 0.506 10.532 1.00 96.56 79 ASP A C 1
ATOM 608 O O . ASP A 1 79 ? 2.062 -0.237 11.063 1.00 96.56 79 ASP A O 1
ATOM 612 N N . GLY A 1 80 ? 1.014 0.468 9.216 1.00 96.94 80 GLY A N 1
ATOM 613 C CA . GLY A 1 80 ? 1.705 -0.434 8.306 1.00 96.94 80 GLY A CA 1
ATOM 614 C C . GLY A 1 80 ? 1.802 0.118 6.890 1.00 96.94 80 GLY A C 1
ATOM 615 O O . GLY A 1 80 ? 0.911 0.820 6.416 1.00 96.94 80 GLY A O 1
ATOM 616 N N . TYR A 1 81 ? 2.887 -0.236 6.210 1.00 97.94 81 TYR A N 1
ATOM 617 C CA . TYR A 1 81 ? 3.143 0.089 4.814 1.00 97.94 81 TYR A CA 1
ATOM 618 C C . TY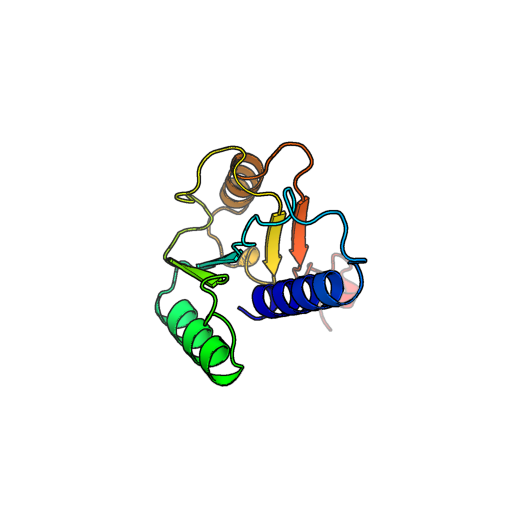R A 1 81 ? 3.527 -1.193 4.088 1.00 97.94 81 TYR A C 1
ATOM 620 O O . TYR A 1 81 ? 4.475 -1.875 4.479 1.00 97.94 81 TYR A O 1
ATOM 628 N N . THR A 1 82 ? 2.812 -1.519 3.016 1.00 97.50 82 THR A N 1
ATOM 629 C CA . THR A 1 82 ? 3.087 -2.713 2.214 1.00 97.50 82 THR A CA 1
ATOM 630 C C . THR A 1 82 ? 3.331 -2.342 0.763 1.00 97.50 82 THR A C 1
ATOM 632 O O . THR A 1 82 ? 2.509 -1.649 0.166 1.00 97.50 82 THR A O 1
ATOM 635 N N . ILE A 1 83 ? 4.391 -2.878 0.170 1.00 96.38 83 ILE A N 1
ATOM 636 C CA . ILE A 1 83 ? 4.661 -2.783 -1.265 1.00 96.38 83 ILE A CA 1
ATOM 637 C C . ILE A 1 83 ? 5.059 -4.160 -1.791 1.00 96.38 83 ILE A C 1
ATOM 639 O O . ILE A 1 83 ? 5.906 -4.837 -1.214 1.00 96.38 83 ILE A O 1
ATOM 643 N N . ALA A 1 84 ? 4.406 -4.607 -2.862 1.00 94.94 84 ALA A N 1
ATOM 644 C CA . ALA A 1 84 ? 4.627 -5.928 -3.440 1.00 94.94 84 ALA A CA 1
ATOM 645 C C . ALA A 1 84 ? 4.866 -5.804 -4.946 1.00 94.94 84 ALA A C 1
ATOM 647 O O . ALA A 1 84 ? 3.998 -5.301 -5.658 1.00 94.94 84 ALA A O 1
ATOM 648 N N . PHE A 1 85 ? 6.045 -6.234 -5.406 1.00 92.81 85 PHE A N 1
ATOM 649 C CA . PHE A 1 85 ? 6.523 -6.202 -6.798 1.00 92.81 85 PHE A CA 1
ATOM 650 C C . PHE A 1 85 ? 6.465 -4.821 -7.476 1.00 92.81 85 PHE A C 1
ATOM 652 O O . PHE A 1 85 ? 6.459 -4.711 -8.705 1.00 92.81 85 PHE A O 1
ATOM 659 N N . GLY A 1 86 ? 6.359 -3.766 -6.664 1.00 92.31 86 GLY A N 1
ATOM 660 C CA . GLY A 1 86 ? 6.188 -2.388 -7.113 1.00 92.31 86 GLY A CA 1
ATOM 661 C C . GLY A 1 86 ? 7.416 -1.518 -6.885 1.00 92.31 86 GLY A C 1
ATOM 662 O O . GLY A 1 86 ? 7.591 -0.539 -7.603 1.00 92.31 86 GLY A O 1
ATOM 663 N N . ILE A 1 87 ? 8.285 -1.867 -5.928 1.00 93.62 87 ILE A N 1
ATOM 664 C CA . ILE A 1 87 ? 9.382 -0.983 -5.514 1.00 93.62 87 ILE A CA 1
ATOM 665 C C . ILE A 1 87 ? 10.429 -0.818 -6.618 1.00 93.62 87 ILE A C 1
ATOM 667 O O . ILE A 1 87 ? 11.013 0.246 -6.742 1.00 93.62 87 ILE A O 1
ATOM 671 N N . ARG A 1 88 ? 10.614 -1.822 -7.482 1.00 91.69 88 ARG A N 1
ATOM 672 C CA . ARG A 1 88 ? 11.501 -1.723 -8.653 1.00 91.69 88 ARG A CA 1
ATOM 673 C C . ARG A 1 88 ? 10.980 -0.809 -9.771 1.00 91.69 88 ARG A C 1
ATOM 675 O O . ARG A 1 88 ? 11.741 -0.473 -10.668 1.00 91.69 88 ARG A O 1
ATOM 682 N N . ASN A 1 89 ? 9.689 -0.464 -9.752 1.00 92.25 89 ASN A N 1
ATOM 683 C CA . ASN A 1 89 ? 9.049 0.353 -10.791 1.00 92.25 89 ASN A CA 1
ATOM 684 C C . ASN A 1 89 ? 9.046 1.850 -10.440 1.00 92.25 89 ASN A C 1
ATOM 686 O O . ASN A 1 89 ? 8.492 2.650 -11.192 1.00 92.25 89 ASN A O 1
ATOM 690 N N . VAL A 1 90 ? 9.610 2.226 -9.291 1.00 94.12 90 VAL A N 1
ATOM 691 C CA . VAL A 1 90 ? 9.748 3.626 -8.874 1.00 94.12 90 VAL A CA 1
ATOM 692 C C . VAL A 1 90 ? 11.077 4.183 -9.379 1.00 94.12 90 VAL A C 1
ATOM 694 O O . VAL A 1 90 ? 12.019 3.428 -9.621 1.00 94.12 90 VAL A O 1
ATOM 697 N N . THR A 1 91 ? 11.167 5.499 -9.553 1.00 95.69 91 THR A N 1
ATOM 698 C CA . THR A 1 91 ? 12.368 6.135 -10.119 1.00 95.69 91 THR A CA 1
ATOM 699 C C . THR A 1 91 ? 13.487 6.188 -9.083 1.00 95.69 91 THR A C 1
ATOM 701 O O . THR A 1 91 ? 14.642 5.915 -9.397 1.00 95.69 91 THR A O 1
ATOM 704 N N . HIS A 1 92 ? 13.129 6.518 -7.840 1.00 97.38 92 HIS A N 1
ATOM 705 C CA . HIS A 1 92 ? 14.053 6.720 -6.724 1.00 97.38 92 HIS A CA 1
ATOM 706 C C . HIS A 1 92 ? 13.623 5.875 -5.521 1.00 97.38 92 HIS A C 1
ATOM 708 O O . HIS A 1 92 ? 12.771 6.285 -4.725 1.00 97.38 92 HIS A O 1
ATOM 714 N N . ILE A 1 93 ? 14.201 4.681 -5.375 1.00 96.56 93 ILE A N 1
ATOM 715 C CA . ILE A 1 93 ? 13.844 3.737 -4.300 1.00 96.56 93 ILE A CA 1
ATOM 716 C C . ILE A 1 93 ? 14.071 4.368 -2.921 1.00 96.56 93 ILE A C 1
ATOM 718 O O . ILE A 1 93 ? 13.247 4.221 -2.022 1.00 96.56 93 ILE A O 1
ATOM 722 N N . GLU A 1 94 ? 15.152 5.121 -2.753 1.00 97.69 94 GLU A N 1
ATOM 723 C CA . GLU A 1 94 ? 15.500 5.818 -1.520 1.00 97.69 94 GLU A CA 1
ATOM 724 C C . GLU A 1 94 ? 14.438 6.835 -1.090 1.00 97.69 94 GLU A C 1
ATOM 726 O O . GLU A 1 94 ? 14.158 6.951 0.104 1.00 97.69 94 GLU A O 1
ATOM 731 N N . LYS A 1 95 ? 13.785 7.514 -2.043 1.00 98.19 95 LYS A N 1
ATOM 732 C CA . LYS A 1 95 ? 12.682 8.433 -1.735 1.00 98.19 95 LYS A CA 1
ATOM 733 C C . LYS A 1 95 ? 11.457 7.676 -1.255 1.00 98.19 95 LYS A C 1
ATOM 735 O O . LYS A 1 95 ? 10.851 8.082 -0.273 1.00 98.19 95 LYS A O 1
ATOM 740 N N . VAL A 1 96 ? 11.136 6.544 -1.879 1.00 97.94 96 VAL A N 1
ATOM 741 C CA . VAL A 1 96 ? 10.026 5.686 -1.435 1.00 97.94 96 VAL A CA 1
ATOM 742 C C . VAL A 1 96 ? 10.277 5.129 -0.039 1.00 97.94 96 VAL A C 1
ATOM 744 O O . VAL A 1 96 ? 9.369 5.118 0.785 1.00 97.94 96 VAL A O 1
ATOM 747 N N . LEU A 1 97 ? 11.504 4.695 0.260 1.00 98.06 97 LEU A N 1
ATOM 748 C CA . LEU A 1 97 ? 11.867 4.225 1.599 1.00 98.06 97 LEU A CA 1
ATOM 749 C C . LEU A 1 97 ? 11.803 5.356 2.634 1.00 98.06 97 LEU A C 1
ATOM 751 O O . LEU A 1 97 ? 11.328 5.136 3.747 1.00 98.06 97 LEU A O 1
ATOM 755 N N . SER A 1 98 ? 12.234 6.566 2.265 1.00 98.38 98 SER A N 1
ATOM 756 C CA . SER A 1 98 ? 12.117 7.755 3.114 1.00 98.38 98 SER A CA 1
ATOM 757 C C . SER A 1 98 ? 10.656 8.119 3.382 1.00 98.38 98 SER A C 1
ATOM 759 O O . SER A 1 98 ? 10.290 8.340 4.535 1.00 98.38 98 SER A O 1
ATOM 761 N N . GLU A 1 99 ? 9.804 8.092 2.357 1.00 98.38 99 GLU A N 1
ATOM 762 C CA . GLU A 1 99 ? 8.366 8.326 2.484 1.00 98.38 99 GLU A CA 1
ATOM 763 C C . GLU A 1 99 ? 7.681 7.245 3.317 1.00 98.38 99 GLU A C 1
ATOM 765 O O . GLU A 1 99 ? 6.895 7.568 4.204 1.00 98.38 99 GLU A O 1
ATOM 770 N N . ALA A 1 100 ? 8.013 5.971 3.095 1.00 98.19 100 ALA A N 1
ATOM 771 C CA . ALA A 1 100 ? 7.501 4.865 3.894 1.00 98.19 100 ALA A CA 1
ATOM 772 C C . ALA A 1 100 ? 7.871 5.034 5.373 1.00 98.19 100 ALA A C 1
ATOM 774 O O . ALA A 1 100 ? 7.009 4.892 6.235 1.00 98.19 100 ALA A O 1
ATOM 775 N N . HIS A 1 101 ? 9.120 5.399 5.676 1.00 98.25 101 HIS A N 1
ATOM 776 C CA . HIS A 1 101 ? 9.541 5.703 7.042 1.00 98.25 101 HIS A CA 1
ATOM 777 C C . HIS A 1 101 ? 8.792 6.913 7.618 1.00 98.25 101 HIS A C 1
ATOM 779 O O . HIS A 1 101 ? 8.318 6.851 8.746 1.00 98.25 101 HIS A O 1
ATOM 785 N N . ARG A 1 102 ? 8.650 7.998 6.846 1.00 98.56 102 ARG A N 1
ATOM 786 C CA . ARG A 1 102 ? 7.981 9.234 7.277 1.00 98.56 102 ARG A CA 1
ATOM 787 C C . ARG A 1 102 ? 6.523 9.001 7.662 1.00 98.56 102 ARG A C 1
ATOM 789 O O . ARG A 1 102 ? 6.069 9.550 8.663 1.00 98.56 102 ARG A O 1
ATOM 796 N N . VAL A 1 103 ? 5.772 8.240 6.865 1.00 98.50 103 VAL A N 1
ATOM 797 C CA . VAL A 1 103 ? 4.336 8.023 7.109 1.00 98.50 103 VAL A CA 1
ATOM 798 C C . VAL A 1 103 ? 4.073 6.984 8.195 1.00 98.50 103 VAL A C 1
ATOM 800 O O . VAL A 1 103 ? 2.980 6.976 8.754 1.00 98.50 103 VAL A O 1
ATOM 803 N N . LEU A 1 104 ? 5.032 6.108 8.503 1.00 98.69 104 LEU A N 1
ATOM 804 C CA . LEU A 1 104 ? 4.875 5.088 9.535 1.00 98.69 104 LEU A CA 1
ATOM 805 C C . LEU A 1 104 ? 4.963 5.693 10.939 1.00 98.69 104 LEU A C 1
ATOM 807 O O . LEU A 1 104 ? 5.869 6.461 11.250 1.00 98.69 104 LEU A O 1
ATOM 811 N N . LYS A 1 105 ? 4.034 5.302 11.814 1.00 98.38 105 LYS A N 1
ATOM 812 C CA . LYS A 1 105 ? 4.128 5.547 13.261 1.00 98.38 105 LYS A CA 1
ATOM 813 C C . LYS A 1 105 ? 5.359 4.854 13.841 1.00 98.38 105 LYS A C 1
ATOM 815 O O . LYS A 1 105 ? 5.829 3.844 13.309 1.00 98.38 105 LYS A O 1
ATOM 820 N N . HIS A 1 106 ? 5.818 5.308 15.005 1.00 97.12 106 HIS A N 1
ATOM 821 C CA . HIS A 1 106 ? 6.780 4.542 15.797 1.00 97.12 106 HIS A CA 1
ATOM 822 C C . HIS A 1 106 ? 6.262 3.121 16.073 1.00 97.12 106 HIS A C 1
ATOM 824 O O . HIS A 1 106 ? 5.136 2.930 16.528 1.00 97.12 106 HIS A O 1
ATOM 830 N N . GLY A 1 107 ? 7.086 2.113 15.773 1.00 96.44 107 GLY A N 1
ATOM 831 C CA . GLY A 1 107 ? 6.699 0.698 15.861 1.00 96.44 107 GLY A CA 1
ATOM 832 C C . GLY A 1 107 ? 5.852 0.184 14.686 1.00 96.44 107 GLY A C 1
ATOM 833 O O . GLY A 1 107 ? 5.560 -1.014 14.631 1.00 96.44 107 GLY A O 1
ATOM 834 N N . GLY A 1 108 ? 5.494 1.053 13.736 1.00 97.19 108 GLY A N 1
ATOM 835 C CA . GLY A 1 108 ? 4.839 0.686 12.487 1.00 97.19 108 GLY A CA 1
ATOM 836 C C . GLY A 1 108 ? 5.718 -0.221 11.627 1.00 97.19 108 GLY A C 1
ATOM 837 O O . GLY A 1 108 ? 6.947 -0.235 11.739 1.00 97.19 108 GLY A O 1
ATOM 838 N N . ARG A 1 109 ? 5.085 -1.029 10.774 1.00 97.56 109 ARG A N 1
ATOM 839 C CA . ARG A 1 109 ? 5.787 -2.069 10.007 1.00 97.56 109 ARG A CA 1
ATOM 840 C C . ARG A 1 109 ? 5.830 -1.756 8.522 1.00 97.56 109 ARG A C 1
ATOM 842 O O . ARG A 1 109 ? 4.793 -1.585 7.887 1.00 97.56 109 ARG A O 1
ATOM 849 N N . PHE A 1 110 ? 7.033 -1.790 7.962 1.00 97.81 110 PHE A N 1
ATOM 850 C CA . PHE A 1 110 ? 7.254 -1.806 6.522 1.00 97.81 110 PHE A CA 1
ATOM 851 C C . PHE A 1 110 ? 7.406 -3.252 6.036 1.00 97.81 110 PHE A C 1
ATOM 853 O O . PHE A 1 110 ? 8.245 -3.996 6.543 1.00 97.81 110 PHE A O 1
ATOM 860 N N . LEU A 1 111 ? 6.594 -3.658 5.060 1.00 97.19 111 LEU A N 1
ATOM 861 C CA . LEU A 1 111 ? 6.661 -4.970 4.425 1.00 97.19 111 LEU A CA 1
ATOM 862 C C . LEU A 1 111 ? 6.887 -4.791 2.923 1.00 97.19 111 LEU A C 1
ATOM 864 O O . LEU A 1 111 ? 6.020 -4.285 2.209 1.00 97.19 111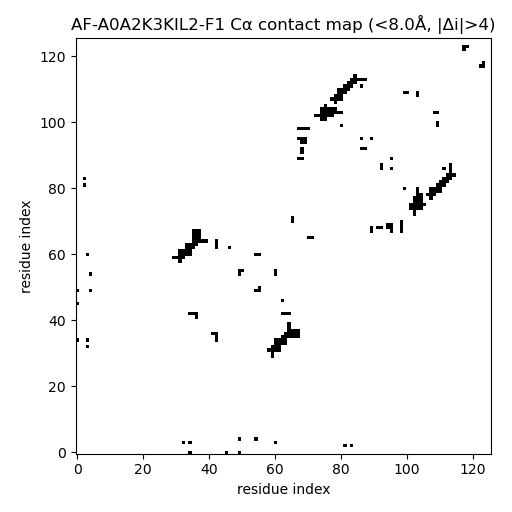 LEU A O 1
ATOM 868 N N . CYS A 1 112 ? 8.044 -5.241 2.446 1.00 95.88 112 CYS A N 1
ATOM 869 C CA . CYS A 1 112 ? 8.397 -5.237 1.033 1.00 95.88 112 CYS A CA 1
ATOM 870 C C . CYS A 1 112 ? 8.516 -6.673 0.527 1.00 95.88 112 CYS A C 1
ATOM 872 O O . CYS A 1 112 ? 9.293 -7.462 1.064 1.00 95.88 112 CYS A O 1
ATOM 874 N N . LEU A 1 113 ? 7.741 -7.004 -0.501 1.00 95.06 113 LEU A N 1
ATOM 875 C CA . LEU A 1 113 ? 7.857 -8.251 -1.246 1.00 95.06 113 LEU A CA 1
ATOM 876 C C . LEU A 1 113 ? 8.384 -7.922 -2.643 1.00 95.06 113 LEU A C 1
ATOM 878 O O . LEU A 1 113 ? 7.693 -7.260 -3.411 1.00 95.06 113 LEU A O 1
ATOM 882 N N . GLU A 1 114 ? 9.585 -8.379 -2.980 1.00 92.06 114 GLU A N 1
ATOM 883 C CA . GLU A 1 114 ? 10.205 -8.127 -4.285 1.00 92.06 114 GLU A CA 1
ATOM 884 C C . GLU A 1 114 ? 11.120 -9.289 -4.690 1.00 92.06 114 GLU A C 1
ATOM 886 O O . GLU A 1 114 ? 11.559 -10.076 -3.848 1.00 92.06 114 GLU A O 1
ATOM 891 N N . LEU A 1 115 ? 11.397 -9.403 -5.988 1.00 86.56 115 LEU A N 1
ATOM 892 C CA . LEU A 1 115 ? 12.377 -10.338 -6.530 1.00 86.56 115 LEU A CA 1
ATOM 893 C C . LEU A 1 115 ? 13.792 -9.757 -6.429 1.00 86.56 115 LEU A C 1
ATOM 895 O O . LEU A 1 115 ? 14.054 -8.637 -6.862 1.00 86.56 115 LEU A O 1
ATOM 899 N N . SER A 1 116 ? 14.727 -10.547 -5.908 1.00 77.25 116 SER A N 1
ATOM 900 C CA . SER A 1 116 ? 16.147 -10.196 -5.872 1.00 77.25 116 SER A CA 1
ATOM 901 C C . SER A 1 116 ? 16.909 -10.794 -7.052 1.00 77.25 116 SER A C 1
ATOM 903 O O . SER A 1 116 ? 16.617 -11.908 -7.488 1.00 77.25 116 SER A O 1
ATOM 905 N N . HIS A 1 117 ? 17.959 -10.108 -7.503 1.00 76.75 117 HIS A N 1
ATOM 906 C CA . HIS A 1 117 ? 18.916 -10.688 -8.444 1.00 76.75 117 HIS A CA 1
ATOM 907 C C . HIS A 1 117 ? 19.777 -11.763 -7.776 1.00 76.75 117 HIS A C 1
ATOM 909 O O . HIS A 1 117 ? 20.271 -11.576 -6.663 1.00 76.75 117 HIS A O 1
ATOM 915 N N . VAL A 1 118 ? 20.011 -12.868 -8.488 1.00 80.44 118 VAL A N 1
ATOM 916 C CA . VAL A 1 118 ? 20.969 -13.888 -8.059 1.00 80.44 118 VAL A CA 1
ATOM 917 C C . VAL A 1 118 ? 22.386 -13.369 -8.308 1.00 80.44 118 VAL A C 1
ATOM 919 O O . VAL A 1 118 ? 22.758 -13.015 -9.428 1.00 80.44 118 VAL A O 1
ATOM 922 N N . SER A 1 119 ? 23.181 -13.288 -7.243 1.00 76.12 119 SER A N 1
ATOM 923 C CA . SER A 1 119 ? 24.565 -12.806 -7.298 1.00 76.12 119 SER A CA 1
ATOM 924 C C . SER A 1 119 ? 25.552 -13.865 -7.795 1.00 76.12 119 SER A C 1
ATOM 926 O O . SER A 1 119 ? 26.644 -13.516 -8.240 1.00 76.12 119 SER A O 1
ATOM 928 N N . LEU A 1 120 ? 25.175 -15.146 -7.750 1.00 81.31 120 LEU A N 1
ATOM 929 C CA . LEU A 1 120 ? 26.013 -16.264 -8.176 1.00 81.31 120 LEU A CA 1
ATOM 930 C C . LEU A 1 120 ? 26.080 -16.350 -9.713 1.00 81.31 120 LEU A C 1
ATOM 932 O O . LEU A 1 120 ? 25.044 -16.572 -10.341 1.00 81.31 120 LEU A O 1
ATOM 936 N N . PRO A 1 121 ? 27.279 -16.243 -10.324 1.00 77.12 121 PRO A N 1
ATOM 937 C CA . PRO A 1 121 ? 27.438 -16.225 -11.781 1.00 77.12 121 PRO A CA 1
ATOM 938 C C . PRO A 1 121 ? 26.835 -17.440 -12.497 1.00 77.12 121 PRO A C 1
ATOM 940 O O . PRO A 1 121 ? 26.221 -17.277 -13.542 1.00 77.12 121 PRO A O 1
ATOM 943 N N . ILE A 1 122 ? 26.934 -18.635 -11.904 1.00 82.00 122 ILE A N 1
ATOM 944 C CA . ILE A 1 122 ? 26.410 -19.891 -12.480 1.00 82.00 122 ILE A CA 1
ATOM 945 C C . ILE A 1 122 ? 24.888 -19.875 -12.681 1.00 82.00 122 ILE A C 1
ATOM 947 O O . ILE A 1 122 ? 24.380 -20.546 -13.569 1.00 82.00 122 ILE A O 1
ATOM 951 N N . PHE A 1 123 ? 24.158 -19.103 -11.878 1.00 76.94 123 PHE A N 1
ATOM 952 C CA . PHE A 1 123 ? 22.699 -19.023 -11.952 1.00 76.94 123 PHE A CA 1
ATOM 953 C C . PHE A 1 123 ? 22.205 -17.795 -12.732 1.00 76.94 123 PHE A C 1
ATOM 955 O O . PHE A 1 123 ? 21.003 -17.565 -12.776 1.00 76.94 123 PHE A O 1
ATOM 962 N N . LYS A 1 124 ? 23.098 -16.986 -13.327 1.00 64.00 124 LYS A N 1
ATOM 963 C CA . LYS A 1 124 ? 22.703 -15.840 -14.171 1.00 64.00 124 LYS A CA 1
ATOM 964 C C . LYS A 1 124 ? 22.298 -16.235 -15.593 1.00 64.00 124 LYS A C 1
ATOM 966 O O . LYS A 1 124 ? 21.633 -15.442 -16.250 1.00 64.00 124 LYS A O 1
ATOM 971 N N . GLU A 1 125 ? 22.743 -17.397 -16.063 1.00 67.38 125 GLU A N 1
ATOM 972 C CA . GLU A 1 125 ? 22.541 -17.877 -17.441 1.00 67.38 125 GLU A CA 1
ATOM 973 C C . GLU A 1 125 ? 21.429 -18.935 -17.567 1.00 67.38 125 GLU A C 1
ATOM 975 O O . GLU A 1 125 ? 21.147 -19.391 -18.675 1.00 67.38 125 GLU A O 1
ATOM 980 N N . LEU A 1 126 ? 20.811 -19.319 -16.444 1.00 61.47 126 LEU A N 1
ATOM 981 C CA . LEU A 1 126 ? 19.631 -20.192 -16.383 1.00 61.47 126 LEU A CA 1
ATOM 982 C C . LEU A 1 126 ? 18.348 -19.358 -16.416 1.00 61.47 126 LEU A C 1
ATOM 984 O O . LEU A 1 126 ? 17.391 -19.806 -17.084 1.00 61.47 126 LEU A O 1
#

InterPro domains:
  IPR004033 UbiE/COQ5 methyltransferase [PS51608] (1-126)
  IPR029063 S-adenosyl-L-methionine-dependent methyltransferase superfamily [G3DSA:3.40.50.150] (1-126)
  IPR029063 S-adenosyl-L-methionine-dependent methyltransferase superfamily [SSF53335] (30-117)

Organism: Trifolium pratense (NCBI:txid57577)

Radius of gyration: 17.49 Å; Cα contacts (8 Å, |Δi|>4): 133; chains: 1; bounding box: 47×33×45 Å

Mean predicted aligned error: 6.82 Å